Protein AF-X0SZV1-F1 (afdb_monomer_lite)

Foldseek 3Di:
DDDDDPVVVVVVVVVVVVVVVVVVVVVVVVVVVVVVVVVVVVVVVVVVVVVVVVCVVPPPWDADPVPRDTHHPPPDPPDD

Organism: NCBI:txid412755

InterPro domains:
  IPR000727 Target SNARE coiled-coil homology domain [PS50192] (1-61)

Radius of gyration: 29.38 Å; chains: 1; bounding box: 58×28×85 Å

pLDDT: mean 89.33, std 15.04, range [37.56, 98.81]

Structure (mmCIF, N/CA/C/O backbone):
data_AF-X0SZV1-F1
#
_entry.id   AF-X0SZV1-F1
#
loop_
_atom_site.group_PDB
_atom_site.id
_atom_site.type_symbol
_atom_site.label_atom_id
_atom_site.label_alt_id
_atom_site.label_comp_id
_atom_site.label_asym_id
_atom_site.label_entity_id
_atom_site.label_seq_id
_atom_site.pdbx_PDB_ins_code
_atom_site.Cartn_x
_atom_site.Cartn_y
_atom_site.Cartn_z
_atom_site.occupancy
_atom_site.B_iso_or_equiv
_atom_site.auth_seq_id
_atom_site.auth_comp_id
_atom_site.auth_asym_id
_atom_site.auth_atom_id
_atom_site.pdbx_PDB_model_num
ATOM 1 N N . MET A 1 1 ? -16.874 3.403 48.531 1.00 56.59 1 MET A N 1
ATOM 2 C CA . MET A 1 1 ? -16.270 3.507 47.186 1.00 56.59 1 MET A CA 1
ATOM 3 C C . MET A 1 1 ? -17.395 3.558 46.173 1.00 56.59 1 MET A C 1
ATOM 5 O O . MET A 1 1 ? -18.330 2.784 46.330 1.00 56.59 1 MET A O 1
ATOM 9 N N . SER A 1 2 ? -17.324 4.462 45.196 1.00 80.88 2 SER A N 1
ATOM 10 C CA . SER A 1 2 ? -18.251 4.465 44.059 1.00 80.88 2 SER A CA 1
ATOM 11 C C . SER A 1 2 ? -17.750 3.488 42.993 1.00 80.88 2 SER A C 1
ATOM 13 O O . SER A 1 2 ? -16.540 3.376 42.790 1.00 80.88 2 SER A O 1
ATOM 15 N N . LYS A 1 3 ? -18.668 2.765 42.352 1.00 91.88 3 LYS A N 1
ATOM 16 C CA . LYS A 1 3 ? -18.410 1.838 41.247 1.00 91.88 3 LYS A CA 1
ATOM 17 C C . LYS A 1 3 ? -19.391 2.188 40.130 1.00 91.88 3 LYS A C 1
ATOM 19 O O . LYS A 1 3 ? -20.521 2.556 40.430 1.00 91.88 3 LYS A O 1
ATOM 24 N N . LEU A 1 4 ? -18.938 2.081 38.883 1.00 90.56 4 LEU A N 1
ATOM 25 C CA . LEU A 1 4 ? -19.800 2.232 37.710 1.00 90.56 4 LEU A CA 1
ATOM 26 C C . LEU A 1 4 ? -20.939 1.217 37.745 1.00 90.56 4 LEU A C 1
ATOM 28 O O . LEU A 1 4 ? -20.755 0.094 38.235 1.00 90.56 4 LEU A O 1
ATOM 32 N N . GLU A 1 5 ? -22.072 1.604 37.171 1.00 96.06 5 GLU A N 1
ATOM 33 C CA . GLU A 1 5 ? -23.107 0.643 36.831 1.00 96.06 5 GLU A CA 1
ATOM 34 C C . GLU A 1 5 ? -22.599 -0.306 35.732 1.00 96.06 5 GLU A C 1
ATOM 36 O O . GLU A 1 5 ? -21.726 0.019 34.918 1.00 96.06 5 GLU A O 1
ATOM 41 N N . ASP A 1 6 ? -23.129 -1.528 35.714 1.00 95.31 6 ASP A N 1
ATOM 42 C CA . ASP A 1 6 ? -22.645 -2.569 34.805 1.00 95.31 6 ASP A CA 1
ATOM 43 C C . ASP A 1 6 ? -22.871 -2.206 33.324 1.00 95.31 6 ASP A C 1
ATOM 45 O O . ASP A 1 6 ? -22.085 -2.608 32.464 1.00 95.31 6 ASP A O 1
ATOM 49 N N . ASN A 1 7 ? -23.904 -1.414 33.018 1.00 95.69 7 ASN A N 1
ATOM 50 C CA . ASN A 1 7 ? -24.183 -0.889 31.676 1.00 95.69 7 ASN A CA 1
ATOM 51 C C . ASN A 1 7 ? -23.114 0.117 31.209 1.00 95.69 7 ASN A C 1
ATOM 53 O O . ASN A 1 7 ? -22.644 0.020 30.077 1.00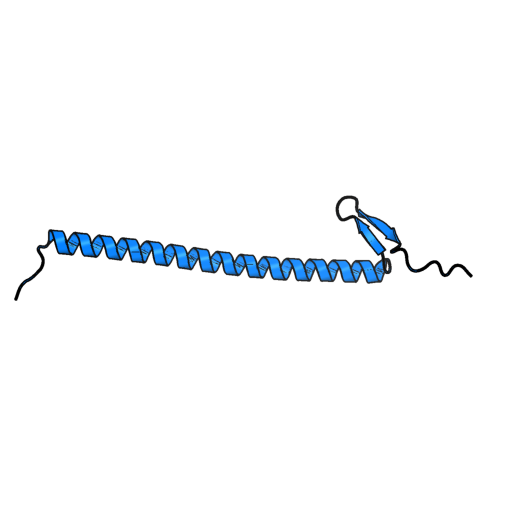 95.69 7 ASN A O 1
ATOM 57 N N . GLU A 1 8 ? -22.699 1.041 32.074 1.00 96.69 8 GLU A N 1
ATOM 58 C CA . GLU A 1 8 ? -21.655 2.027 31.800 1.00 96.69 8 GLU A CA 1
ATOM 59 C C . GLU A 1 8 ? -20.325 1.310 31.570 1.00 96.69 8 GLU A C 1
ATOM 61 O O . GLU A 1 8 ? -19.646 1.527 30.565 1.00 96.69 8 GLU A O 1
ATOM 66 N N . LEU A 1 9 ? -19.987 0.371 32.460 1.00 97.31 9 LEU A N 1
ATOM 67 C CA . LEU A 1 9 ? -18.776 -0.432 32.343 1.00 97.31 9 LEU A CA 1
ATOM 68 C C . LEU A 1 9 ? -18.768 -1.286 31.065 1.00 97.31 9 LEU A C 1
ATOM 70 O O . LEU A 1 9 ? -17.718 -1.443 30.439 1.00 97.31 9 LEU A O 1
ATOM 74 N N . LYS A 1 10 ? -19.922 -1.827 30.662 1.00 97.50 10 LYS A N 1
ATOM 75 C CA . LYS A 1 10 ? -20.071 -2.565 29.403 1.00 97.50 10 LYS A CA 1
ATOM 76 C C . LYS A 1 10 ? -19.828 -1.659 28.194 1.00 97.50 10 LYS A C 1
ATOM 78 O O . LYS A 1 10 ? -19.016 -2.019 27.346 1.00 97.50 10 LYS A O 1
ATOM 83 N N . GLY A 1 11 ? -20.447 -0.478 28.148 1.00 98.19 11 GLY A N 1
ATOM 84 C CA . GLY A 1 11 ? -20.265 0.469 27.042 1.00 98.19 11 GLY A CA 1
ATOM 85 C C . GLY A 1 11 ? -18.812 0.929 26.881 1.00 98.19 11 GLY A C 1
ATOM 86 O O . GLY A 1 11 ? -18.299 0.998 25.761 1.00 98.19 11 GLY A O 1
ATOM 87 N N . LEU A 1 12 ? -18.108 1.166 27.995 1.00 97.81 12 LEU A N 1
ATOM 88 C CA . LEU A 1 12 ? -16.672 1.467 27.974 1.00 97.81 12 LEU A CA 1
ATOM 89 C C . LEU A 1 12 ? -15.838 0.310 27.402 1.00 97.81 12 LEU A C 1
ATOM 91 O O . LEU A 1 12 ? -14.931 0.548 26.602 1.00 97.81 12 LEU A O 1
ATOM 95 N N . ARG A 1 13 ? -16.139 -0.935 27.793 1.00 97.62 13 ARG A N 1
ATOM 96 C CA . ARG A 1 13 ? -15.421 -2.125 27.307 1.00 97.62 13 ARG A CA 1
ATOM 97 C C . ARG A 1 13 ? -15.617 -2.352 25.811 1.00 97.62 13 ARG A C 1
ATOM 99 O O . ARG A 1 13 ? -14.639 -2.518 25.093 1.00 97.62 13 ARG A O 1
ATOM 106 N N 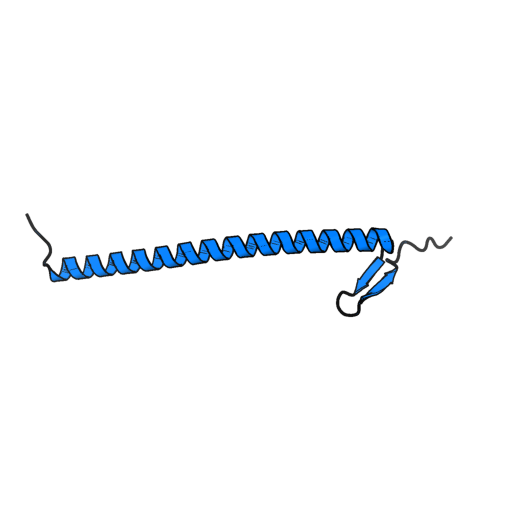. GLU A 1 14 ? -16.853 -2.278 25.333 1.00 98.44 14 GLU A N 1
ATOM 107 C CA . GL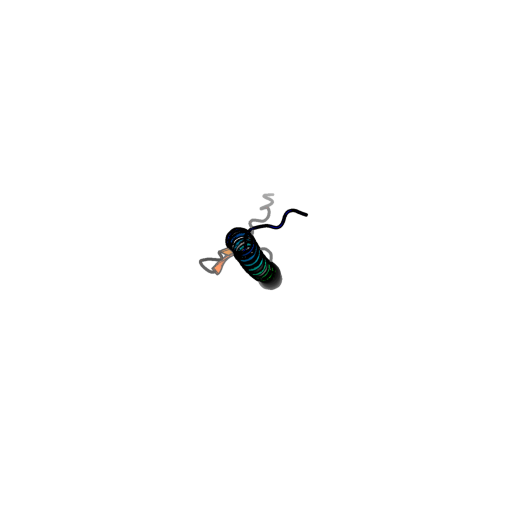U A 1 14 ? -17.152 -2.430 23.904 1.00 98.44 14 GLU A CA 1
ATOM 108 C C . GLU A 1 14 ? -16.460 -1.339 23.071 1.00 98.44 14 GLU A C 1
ATOM 110 O O . GLU A 1 14 ? -15.912 -1.610 22.001 1.00 98.44 14 GLU A O 1
ATOM 115 N N . SER A 1 15 ? -16.405 -0.110 23.594 1.00 98.50 15 SER A N 1
ATOM 116 C CA . SER A 1 15 ? -15.730 1.005 22.924 1.00 98.50 15 SER A CA 1
ATOM 117 C C . SER A 1 15 ? -14.220 0.784 22.806 1.00 98.50 15 SER A C 1
ATOM 119 O O . SER A 1 15 ? -13.656 0.997 21.732 1.00 98.50 15 SER A O 1
ATOM 121 N N . ILE A 1 16 ? -13.547 0.336 23.876 1.00 98.31 16 ILE A N 1
ATOM 122 C CA . ILE A 1 16 ? -12.096 0.096 23.820 1.00 98.31 16 ILE A CA 1
ATOM 123 C C . ILE A 1 16 ? -11.751 -1.122 22.953 1.00 98.31 16 ILE A C 1
ATOM 125 O O . ILE A 1 16 ? -10.755 -1.096 22.233 1.00 98.31 16 ILE A O 1
ATOM 129 N N . GLU A 1 17 ? -12.594 -2.157 22.942 1.00 98.69 17 GLU A N 1
ATOM 130 C CA . GLU A 1 17 ? -12.447 -3.305 22.040 1.00 98.69 17 GLU A CA 1
ATOM 131 C C . GLU A 1 17 ? -12.567 -2.886 20.570 1.00 98.69 17 GLU A C 1
ATOM 133 O O . GLU A 1 17 ? -11.738 -3.280 19.743 1.00 98.69 17 GLU A O 1
ATOM 138 N N . ALA A 1 18 ? -13.541 -2.031 20.244 1.00 98.62 18 ALA A N 1
ATOM 139 C CA . ALA A 1 18 ? -13.695 -1.483 18.901 1.00 98.62 18 ALA A CA 1
ATOM 140 C C . ALA A 1 18 ? -12.476 -0.644 18.482 1.00 98.62 18 ALA A C 1
ATOM 142 O O . ALA A 1 18 ? -11.957 -0.827 17.377 1.00 98.62 18 ALA A O 1
ATOM 143 N N . ILE A 1 19 ? -11.977 0.227 19.368 1.00 98.69 19 ILE A N 1
ATOM 144 C CA . ILE A 1 19 ? -10.769 1.032 19.124 1.00 98.69 19 ILE A CA 1
ATOM 145 C C . ILE A 1 19 ? -9.561 0.128 18.857 1.00 98.69 19 ILE A C 1
ATOM 147 O O . ILE A 1 19 ? -8.869 0.316 17.856 1.00 98.69 19 ILE A O 1
ATOM 151 N N . ASN A 1 20 ? -9.336 -0.883 19.696 1.00 98.56 20 ASN A N 1
ATOM 152 C CA . ASN A 1 20 ? -8.214 -1.809 19.540 1.00 98.56 20 ASN A CA 1
ATOM 153 C C . ASN A 1 20 ? -8.311 -2.599 18.227 1.00 98.56 20 ASN A C 1
ATOM 155 O O . ASN A 1 20 ? -7.317 -2.754 17.520 1.00 98.56 20 ASN A O 1
ATOM 159 N N . SER A 1 21 ? -9.514 -3.047 17.854 1.00 98.62 21 SER A N 1
ATOM 160 C CA . SER A 1 21 ? -9.742 -3.728 16.575 1.00 98.62 21 SER A CA 1
ATOM 161 C C . SER A 1 21 ? -9.394 -2.834 15.382 1.00 98.62 21 SER A C 1
ATOM 163 O O . SER A 1 21 ? -8.742 -3.283 14.437 1.00 98.62 21 SER A O 1
ATOM 165 N N . LEU A 1 22 ? -9.792 -1.560 15.423 1.00 98.75 22 LEU A N 1
ATOM 166 C CA . LEU A 1 22 ? -9.464 -0.593 14.377 1.00 98.75 22 LEU A CA 1
ATOM 167 C C . LEU A 1 22 ? -7.957 -0.321 14.310 1.00 98.75 22 LEU A C 1
ATOM 169 O O . LEU A 1 22 ? -7.400 -0.330 13.215 1.00 98.75 22 LEU A O 1
ATOM 173 N N . GLN A 1 23 ? -7.285 -0.157 15.452 1.00 98.69 23 GLN A N 1
ATOM 174 C CA . GLN A 1 23 ? -5.830 0.018 15.498 1.00 98.69 23 GLN A CA 1
ATOM 175 C C . GLN A 1 23 ? -5.084 -1.182 14.903 1.00 98.69 23 GLN A C 1
ATOM 177 O O . GLN A 1 23 ? -4.174 -0.993 14.100 1.00 98.69 23 GLN A O 1
ATOM 182 N N . MET A 1 24 ? -5.501 -2.414 15.215 1.00 98.69 24 MET A N 1
ATOM 183 C CA . MET A 1 24 ? -4.904 -3.615 14.619 1.00 98.69 24 MET A CA 1
ATOM 184 C C . MET A 1 24 ? -5.081 -3.656 13.098 1.00 98.69 24 MET A C 1
ATOM 186 O O . MET A 1 24 ? -4.144 -3.994 12.377 1.00 98.69 24 MET A O 1
ATOM 190 N N . LYS A 1 25 ? -6.266 -3.286 12.594 1.00 98.69 25 LYS A N 1
ATOM 191 C CA . LYS A 1 25 ? -6.517 -3.205 11.146 1.00 98.69 25 LYS A CA 1
ATOM 192 C C . LYS A 1 25 ? -5.626 -2.159 10.479 1.00 98.69 25 LYS A C 1
ATOM 194 O O . LYS A 1 25 ? -5.067 -2.439 9.424 1.00 98.69 25 LYS A O 1
ATOM 199 N N . ILE A 1 26 ? -5.467 -0.989 11.102 1.00 98.75 26 ILE A N 1
ATOM 200 C CA . ILE A 1 26 ? -4.569 0.066 10.617 1.00 98.75 26 ILE A CA 1
ATOM 201 C C . ILE A 1 26 ? -3.127 -0.448 10.562 1.00 98.75 26 ILE A C 1
ATOM 203 O O . ILE A 1 26 ? -2.513 -0.363 9.505 1.00 98.75 26 ILE A O 1
ATOM 207 N N . GLY A 1 27 ? -2.620 -1.073 11.629 1.00 98.75 27 GLY A N 1
ATOM 208 C CA . GLY A 1 27 ? -1.258 -1.622 11.640 1.00 98.75 27 GLY A CA 1
ATOM 209 C C . GLY A 1 27 ? -1.021 -2.693 10.564 1.00 98.75 27 GLY A C 1
ATOM 210 O O . GLY A 1 27 ? 0.046 -2.743 9.949 1.00 98.75 27 GLY A O 1
ATOM 211 N N . GLY A 1 28 ? -2.035 -3.516 10.273 1.00 98.69 28 GLY A N 1
ATOM 212 C CA . GLY A 1 28 ? -1.990 -4.465 9.157 1.00 98.69 28 GLY A CA 1
ATOM 213 C C . GLY A 1 28 ? -1.897 -3.773 7.793 1.00 98.69 28 GLY A C 1
ATOM 214 O O . GLY A 1 28 ? -1.050 -4.134 6.979 1.00 98.69 28 GLY A O 1
ATOM 215 N N . LEU A 1 29 ? -2.718 -2.744 7.558 1.00 98.81 29 LEU A N 1
ATOM 216 C CA . LEU A 1 29 ? -2.680 -1.953 6.321 1.00 98.81 29 LEU A CA 1
ATOM 217 C C . LEU A 1 29 ? -1.357 -1.196 6.153 1.00 98.81 29 LEU A C 1
ATOM 219 O O . LEU A 1 29 ? -0.836 -1.103 5.045 1.00 98.81 29 LEU A O 1
ATOM 223 N N . GLU A 1 30 ? -0.797 -0.664 7.237 1.00 98.81 30 GLU A N 1
ATOM 224 C CA . GLU A 1 30 ? 0.503 0.011 7.221 1.00 98.81 30 GLU A CA 1
ATOM 225 C C . GLU A 1 30 ? 1.637 -0.951 6.859 1.00 98.81 30 GLU A C 1
ATOM 227 O O . GLU A 1 30 ? 2.509 -0.598 6.063 1.00 98.81 30 GLU A O 1
ATOM 232 N N . SER A 1 31 ? 1.584 -2.183 7.373 1.00 98.75 31 SER A N 1
ATOM 233 C CA . SER A 1 31 ? 2.545 -3.236 7.027 1.00 98.75 31 SER A CA 1
ATOM 234 C C . SER A 1 31 ? 2.446 -3.610 5.544 1.00 98.75 31 SER A C 1
ATOM 236 O O . SER A 1 31 ? 3.453 -3.589 4.839 1.00 98.75 31 SER A O 1
ATOM 238 N N . GLN A 1 32 ? 1.227 -3.828 5.036 1.00 98.75 32 GLN A N 1
ATOM 239 C CA . GLN A 1 32 ? 0.982 -4.095 3.610 1.00 98.75 32 GLN A CA 1
ATOM 240 C C . GLN A 1 32 ? 1.465 -2.949 2.714 1.00 98.75 32 GLN A C 1
ATOM 242 O O . GLN A 1 32 ? 2.096 -3.172 1.683 1.00 98.75 32 GLN A O 1
ATOM 247 N N . LYS A 1 33 ? 1.213 -1.697 3.114 1.00 98.75 33 LYS A N 1
ATOM 248 C CA . LYS A 1 33 ? 1.714 -0.521 2.395 1.00 98.75 33 LYS A CA 1
ATOM 249 C C . LYS A 1 33 ? 3.242 -0.519 2.335 1.00 98.75 33 LYS A C 1
ATOM 251 O O . LYS A 1 33 ? 3.801 -0.213 1.285 1.00 98.75 33 LYS A O 1
ATOM 256 N N . HIS A 1 34 ? 3.916 -0.813 3.445 1.00 98.69 34 HIS A N 1
ATOM 257 C CA . HIS A 1 34 ? 5.376 -0.856 3.486 1.00 98.69 34 HIS A CA 1
ATOM 258 C C . HIS A 1 34 ? 5.941 -1.923 2.538 1.00 98.69 34 HIS A C 1
ATOM 260 O O . HIS A 1 34 ? 6.874 -1.634 1.790 1.00 98.69 34 HIS A O 1
ATOM 266 N N . GLU A 1 35 ? 5.354 -3.121 2.518 1.00 98.75 35 GLU A N 1
ATOM 267 C CA . GLU A 1 35 ? 5.731 -4.189 1.582 1.00 98.75 35 GLU A CA 1
ATOM 268 C C . GLU A 1 35 ? 5.610 -3.726 0.123 1.00 98.75 35 GLU A C 1
ATOM 270 O O . GLU A 1 35 ? 6.576 -3.820 -0.632 1.00 98.75 35 GLU A O 1
ATOM 275 N N . MET A 1 36 ? 4.489 -3.101 -0.249 1.00 98.75 36 MET A N 1
ATOM 276 C CA . MET A 1 36 ? 4.300 -2.565 -1.604 1.00 98.75 36 MET A CA 1
ATOM 277 C C . MET A 1 36 ? 5.308 -1.462 -1.958 1.00 98.75 36 MET A C 1
ATOM 279 O O . MET A 1 36 ? 5.798 -1.406 -3.084 1.00 98.75 36 MET A O 1
ATOM 283 N N . LEU A 1 37 ? 5.649 -0.576 -1.016 1.00 98.75 37 LEU A N 1
ATOM 284 C CA . LEU A 1 37 ? 6.677 0.450 -1.241 1.00 98.75 37 LEU A CA 1
ATOM 285 C C . LEU A 1 37 ? 8.061 -0.169 -1.482 1.00 98.75 37 LEU A C 1
ATOM 287 O O . LEU A 1 37 ? 8.830 0.328 -2.313 1.00 98.75 37 LEU A O 1
ATOM 291 N N . HIS A 1 38 ? 8.373 -1.260 -0.786 1.00 98.62 38 HIS A N 1
ATOM 292 C CA . HIS A 1 38 ? 9.602 -2.013 -1.001 1.00 98.62 38 HIS A CA 1
ATOM 293 C C . HIS A 1 38 ? 9.607 -2.699 -2.379 1.00 98.62 38 HIS A C 1
ATOM 295 O O . HIS A 1 38 ? 10.588 -2.588 -3.114 1.00 98.62 38 HIS A O 1
ATOM 301 N N . GLU A 1 39 ? 8.498 -3.319 -2.788 1.00 98.56 39 GLU A N 1
ATOM 302 C CA . GLU A 1 39 ? 8.347 -3.924 -4.122 1.00 98.56 39 GLU A CA 1
ATOM 303 C C . GLU A 1 39 ? 8.467 -2.901 -5.261 1.00 98.56 39 GLU A C 1
ATOM 305 O O . GLU A 1 39 ? 9.129 -3.160 -6.270 1.00 98.56 39 GLU A O 1
ATOM 310 N N . ILE A 1 40 ? 7.883 -1.709 -5.093 1.00 98.62 40 ILE A N 1
ATOM 311 C CA . ILE A 1 40 ? 8.052 -0.591 -6.032 1.00 98.62 40 ILE A CA 1
ATOM 312 C C . ILE A 1 40 ? 9.533 -0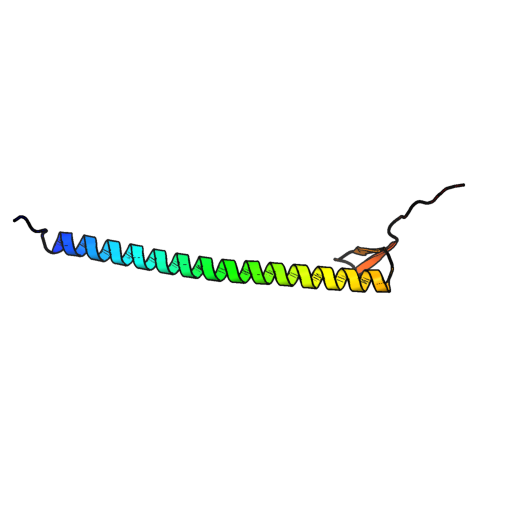.229 -6.162 1.00 98.62 40 ILE A C 1
ATOM 314 O O . ILE A 1 40 ? 10.031 -0.065 -7.275 1.00 98.62 40 ILE A O 1
ATOM 318 N N . SER A 1 41 ? 10.249 -0.137 -5.040 1.00 98.50 41 SER A N 1
ATOM 319 C CA . SER A 1 41 ? 11.677 0.197 -5.043 1.00 98.50 41 SER A CA 1
ATOM 320 C C . SER A 1 41 ? 12.495 -0.853 -5.804 1.00 98.50 41 SER A C 1
ATOM 322 O O . SER A 1 41 ? 13.258 -0.496 -6.703 1.00 98.50 41 SER A O 1
ATOM 324 N N . ALA A 1 42 ? 12.255 -2.142 -5.547 1.00 98.44 42 ALA A N 1
ATOM 325 C CA . ALA A 1 42 ? 12.899 -3.240 -6.273 1.00 98.44 42 ALA A CA 1
ATOM 326 C C . ALA A 1 42 ? 12.567 -3.236 -7.781 1.00 98.44 42 ALA A C 1
ATOM 328 O O . ALA A 1 42 ? 13.421 -3.522 -8.627 1.00 98.44 42 ALA A O 1
ATOM 329 N N . SER A 1 43 ? 11.335 -2.869 -8.140 1.00 98.31 43 SER A N 1
ATOM 330 C CA . SER A 1 43 ? 10.906 -2.747 -9.539 1.00 98.31 43 SER A CA 1
ATOM 331 C C . SER A 1 43 ? 11.625 -1.600 -10.256 1.00 98.31 43 SER A C 1
ATOM 333 O O . SER A 1 43 ? 12.060 -1.756 -11.397 1.00 98.31 43 SER A O 1
ATOM 335 N N . VAL A 1 44 ? 11.815 -0.462 -9.579 1.00 97.38 44 VAL A N 1
ATOM 336 C CA . VAL A 1 44 ? 12.587 0.678 -10.102 1.00 97.38 44 VAL A CA 1
ATOM 337 C C . VAL A 1 44 ? 14.055 0.305 -10.307 1.00 97.38 44 VAL A C 1
ATOM 339 O O . VAL A 1 44 ? 14.641 0.675 -11.324 1.00 97.38 44 VAL A O 1
ATOM 342 N N . GLU A 1 45 ? 14.661 -0.432 -9.377 1.00 98.06 45 GLU A N 1
ATOM 343 C CA . GLU A 1 45 ? 16.036 -0.924 -9.529 1.00 98.06 45 GLU A CA 1
ATOM 344 C C . GLU A 1 45 ? 16.172 -1.865 -10.729 1.00 98.06 45 GLU A C 1
ATOM 346 O O . GLU A 1 45 ? 17.074 -1.696 -11.551 1.00 98.06 45 GLU A O 1
ATOM 351 N N . SER A 1 46 ? 15.227 -2.795 -10.885 1.00 97.44 46 SER A N 1
ATOM 352 C CA . SER A 1 46 ? 15.188 -3.716 -12.026 1.00 97.44 46 SER A CA 1
ATOM 353 C C . SER A 1 46 ? 15.053 -2.966 -13.356 1.00 97.44 46 SER A C 1
ATOM 355 O O . SER A 1 46 ? 15.763 -3.267 -14.316 1.00 97.44 46 SER A O 1
ATOM 357 N N . PHE A 1 47 ? 14.197 -1.942 -13.407 1.00 95.25 47 PHE A N 1
ATOM 358 C CA . PHE A 1 47 ? 14.039 -1.084 -14.582 1.00 95.25 47 PHE A CA 1
ATOM 359 C C . PHE A 1 47 ? 15.330 -0.333 -14.935 1.00 95.25 47 PHE A C 1
ATOM 361 O O . PHE A 1 47 ? 15.734 -0.323 -16.096 1.00 95.25 47 PHE A O 1
ATOM 368 N N . LYS A 1 48 ? 16.022 0.242 -13.943 1.00 94.25 48 LYS A N 1
ATOM 369 C CA . LYS A 1 48 ? 17.315 0.913 -14.161 1.00 94.25 48 LYS A CA 1
ATOM 370 C C . LYS A 1 48 ? 18.381 -0.053 -14.671 1.00 94.25 48 LYS A C 1
ATOM 372 O O . LYS A 1 48 ? 19.128 0.301 -15.578 1.00 94.25 48 LYS A O 1
ATOM 377 N N . SER A 1 49 ? 18.432 -1.271 -14.126 1.00 96.00 49 SER A N 1
ATOM 378 C CA . SER A 1 49 ? 19.348 -2.308 -14.616 1.00 96.00 49 SER A CA 1
ATOM 379 C C . SER A 1 49 ? 19.088 -2.615 -16.089 1.00 96.00 49 SER A C 1
ATOM 381 O O . SER A 1 49 ? 20.027 -2.662 -16.880 1.00 96.00 49 SER A O 1
ATOM 383 N N . LEU A 1 50 ? 17.815 -2.756 -16.473 1.00 93.94 50 LEU A N 1
ATOM 384 C CA . LEU A 1 50 ? 17.434 -2.977 -17.864 1.00 93.94 50 LEU A CA 1
ATOM 385 C C . LEU A 1 50 ? 17.847 -1.802 -18.761 1.00 93.94 50 LEU A C 1
ATOM 387 O O . LEU A 1 50 ? 18.412 -2.031 -19.827 1.00 93.94 50 LEU A O 1
ATOM 391 N N . GLN A 1 51 ? 17.620 -0.557 -18.330 1.00 89.62 51 GLN A N 1
ATOM 392 C CA . GLN A 1 51 ? 18.079 0.628 -19.064 1.00 89.62 51 GLN A CA 1
ATOM 393 C C . GLN A 1 51 ? 19.596 0.610 -19.273 1.00 89.62 51 GLN A C 1
ATOM 395 O O . GLN A 1 51 ? 20.054 0.768 -20.400 1.00 89.62 51 GLN A O 1
ATOM 400 N N . SER A 1 52 ? 20.376 0.332 -18.224 1.00 90.88 52 SER A N 1
ATOM 401 C CA . SER A 1 52 ? 21.837 0.238 -18.327 1.00 90.88 52 SER A CA 1
ATOM 402 C C . SER A 1 52 ? 22.293 -0.857 -19.295 1.00 90.88 52 SER A C 1
ATOM 404 O O . SER A 1 52 ? 23.276 -0.680 -20.011 1.00 90.88 52 SER A O 1
ATOM 406 N N . ASP A 1 53 ? 21.605 -1.997 -19.338 1.00 92.94 53 ASP A N 1
ATOM 407 C CA . ASP A 1 53 ? 21.938 -3.071 -20.278 1.00 92.94 53 ASP A CA 1
ATOM 408 C C . ASP A 1 53 ? 21.583 -2.711 -21.728 1.00 92.94 53 ASP A C 1
ATOM 410 O O . ASP A 1 53 ? 22.319 -3.073 -22.651 1.00 92.94 53 ASP A O 1
ATOM 414 N N . LEU A 1 54 ? 20.509 -1.947 -21.940 1.00 91.19 54 LEU A N 1
ATOM 415 C CA . LEU A 1 54 ? 20.161 -1.400 -23.251 1.00 91.19 54 LEU A CA 1
ATOM 416 C C . LEU A 1 54 ? 21.158 -0.323 -23.701 1.00 91.19 54 LEU A C 1
ATOM 418 O O . LEU A 1 54 ? 21.616 -0.386 -24.840 1.00 91.19 54 LEU A O 1
ATOM 422 N N . GLU A 1 55 ? 21.575 0.588 -22.820 1.00 88.81 55 GLU A N 1
ATOM 423 C CA . GLU A 1 55 ? 22.613 1.589 -23.112 1.00 88.81 55 GLU A CA 1
ATOM 424 C C . GLU A 1 55 ? 23.953 0.937 -23.481 1.00 88.81 55 GLU A C 1
ATOM 426 O O . GLU A 1 55 ? 24.607 1.345 -24.438 1.00 88.81 55 GLU A O 1
ATOM 431 N N . LYS A 1 56 ? 24.363 -0.134 -22.785 1.00 90.31 56 LYS A N 1
ATOM 432 C CA . LYS A 1 56 ? 25.572 -0.895 -23.160 1.00 90.31 56 LYS A CA 1
ATOM 433 C C . LYS A 1 56 ? 25.470 -1.495 -24.563 1.00 90.31 56 LYS A C 1
ATOM 435 O O . LYS A 1 56 ? 26.489 -1.646 -25.233 1.00 90.31 56 LYS A O 1
ATOM 440 N N . LYS A 1 57 ? 24.266 -1.894 -24.981 1.00 91.69 57 LYS A N 1
ATOM 441 C CA . LYS A 1 57 ? 24.031 -2.573 -26.260 1.00 91.69 57 LYS A CA 1
ATOM 442 C C . LYS A 1 57 ? 23.876 -1.601 -27.428 1.00 91.69 57 LYS A C 1
ATOM 44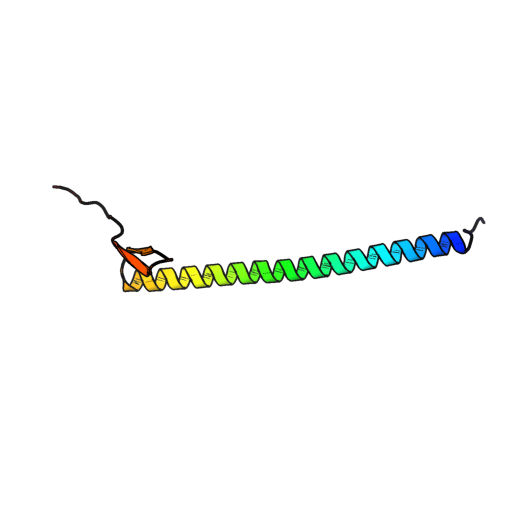4 O O . LYS A 1 57 ? 24.364 -1.898 -28.515 1.00 91.69 57 LYS A O 1
ATOM 449 N N . TYR A 1 58 ? 23.179 -0.491 -27.218 1.00 89.75 58 TYR A N 1
ATOM 450 C CA . TYR A 1 58 ? 22.799 0.452 -28.272 1.00 89.75 58 TYR A CA 1
ATOM 451 C C . TYR A 1 58 ? 23.558 1.784 -28.204 1.00 89.75 58 TYR A C 1
ATOM 453 O O . TYR A 1 58 ? 23.425 2.598 -29.111 1.00 89.75 58 TYR A O 1
ATOM 461 N N . GLY A 1 59 ? 24.389 1.993 -27.181 1.00 86.19 59 GLY A N 1
ATOM 462 C CA . GLY A 1 59 ? 25.027 3.277 -26.908 1.00 86.19 59 GLY A CA 1
ATOM 463 C C . GLY A 1 59 ? 24.088 4.230 -26.169 1.00 86.19 59 GLY A C 1
ATOM 464 O O . GLY A 1 59 ? 23.021 3.841 -25.695 1.00 86.19 59 GLY A O 1
ATOM 465 N N . LYS A 1 60 ? 24.491 5.498 -26.060 1.00 83.12 60 LYS A N 1
ATOM 466 C CA . LYS A 1 60 ? 23.621 6.553 -25.532 1.00 83.12 60 LYS A CA 1
ATOM 467 C C . LYS A 1 60 ? 22.507 6.839 -26.534 1.00 83.12 60 LYS A C 1
ATOM 469 O O . LYS A 1 60 ? 22.737 7.473 -27.561 1.00 83.12 60 LYS A O 1
ATOM 474 N N . VAL A 1 61 ? 21.323 6.314 -26.248 1.00 82.50 61 VAL A N 1
ATOM 475 C CA . VAL A 1 61 ? 20.148 6.433 -27.107 1.00 82.50 61 VAL A CA 1
ATOM 476 C C . VAL A 1 61 ? 18.904 6.683 -26.268 1.00 82.50 61 VAL A C 1
ATOM 478 O O . VAL A 1 61 ? 18.767 6.165 -25.161 1.00 82.50 61 VAL A O 1
ATOM 481 N N . ASN A 1 62 ? 17.974 7.455 -26.817 1.00 83.56 62 ASN A N 1
ATOM 482 C CA . ASN A 1 62 ? 16.666 7.679 -26.225 1.00 83.56 62 ASN A CA 1
ATOM 483 C C . ASN A 1 62 ? 15.695 6.607 -26.733 1.00 83.56 62 ASN A C 1
ATOM 485 O O . ASN A 1 62 ? 15.470 6.499 -27.937 1.00 83.56 62 ASN A O 1
ATOM 489 N N . ILE A 1 63 ? 15.119 5.817 -25.825 1.00 85.50 63 ILE A N 1
ATOM 490 C CA . ILE A 1 63 ? 14.161 4.758 -26.168 1.00 85.50 63 ILE A CA 1
ATOM 491 C C . ILE A 1 63 ? 12.757 5.227 -25.795 1.00 85.50 63 ILE A C 1
ATOM 493 O O . ILE A 1 63 ? 12.474 5.494 -24.626 1.00 85.50 63 ILE A O 1
ATOM 497 N N . ASP A 1 64 ? 11.862 5.295 -26.777 1.00 87.56 64 ASP A N 1
ATOM 498 C CA . ASP A 1 64 ? 10.442 5.516 -26.519 1.00 87.56 64 ASP A CA 1
ATOM 499 C C . ASP A 1 64 ? 9.844 4.262 -25.861 1.00 87.56 64 ASP A C 1
ATOM 501 O O . ASP A 1 64 ? 9.796 3.189 -26.459 1.00 87.56 64 ASP A O 1
ATOM 505 N N . ILE A 1 65 ? 9.381 4.375 -24.615 1.00 86.62 65 ILE A N 1
ATOM 506 C CA . ILE A 1 65 ? 8.843 3.232 -23.855 1.00 86.62 65 ILE A CA 1
ATOM 507 C C . ILE A 1 65 ? 7.485 2.727 -24.373 1.00 86.62 65 ILE A C 1
ATOM 509 O O . ILE A 1 65 ? 7.039 1.655 -23.971 1.00 86.62 65 ILE A O 1
ATOM 513 N N . THR A 1 66 ? 6.817 3.497 -25.232 1.00 86.88 66 THR A N 1
ATOM 514 C CA . THR A 1 66 ? 5.503 3.174 -25.801 1.00 86.88 66 THR A CA 1
ATOM 515 C C . THR A 1 66 ? 5.650 2.461 -27.139 1.00 86.88 66 THR A C 1
ATOM 517 O O . THR A 1 66 ? 4.948 1.483 -27.391 1.00 86.88 66 THR A O 1
ATOM 520 N N . THR A 1 67 ? 6.550 2.943 -28.002 1.00 91.75 67 THR A N 1
ATOM 521 C CA . THR A 1 67 ? 6.744 2.403 -29.361 1.00 91.75 67 THR A CA 1
ATOM 522 C C . THR A 1 67 ? 7.966 1.495 -29.486 1.00 91.75 67 THR A C 1
ATOM 524 O O . THR A 1 67 ? 8.030 0.680 -30.404 1.00 91.75 67 THR A O 1
ATOM 527 N N . GLY A 1 68 ? 8.928 1.606 -28.569 1.00 88.06 68 GLY A N 1
ATOM 528 C CA . GLY A 1 68 ? 10.223 0.931 -28.639 1.00 88.06 68 GL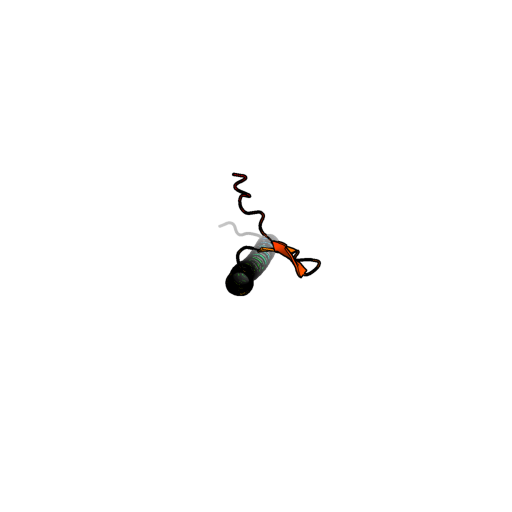Y A CA 1
ATOM 529 C C . GLY A 1 68 ? 11.197 1.561 -29.639 1.00 88.06 68 GLY A C 1
ATOM 530 O O . GLY A 1 68 ? 12.265 0.995 -29.873 1.00 88.06 68 GLY A O 1
ATOM 531 N N . GLU A 1 69 ? 10.850 2.699 -30.248 1.00 89.25 69 GLU A N 1
ATOM 532 C CA . GLU A 1 69 ? 11.730 3.392 -31.189 1.00 89.25 69 GLU A CA 1
ATOM 533 C C . GLU A 1 69 ? 12.972 3.934 -30.475 1.00 89.25 69 GLU A C 1
ATOM 535 O O . GLU A 1 69 ? 12.881 4.584 -29.432 1.00 89.25 69 GLU A O 1
ATOM 540 N N . ILE A 1 70 ? 14.138 3.673 -31.066 1.00 87.31 70 ILE A N 1
ATOM 541 C CA . ILE A 1 70 ? 15.432 4.148 -30.585 1.00 87.31 70 ILE A CA 1
ATOM 542 C C . ILE A 1 70 ? 15.807 5.385 -31.396 1.00 87.31 70 ILE A C 1
ATOM 544 O O . ILE A 1 70 ? 15.925 5.312 -32.620 1.00 87.31 70 ILE A O 1
ATOM 548 N N . LYS A 1 71 ? 15.999 6.511 -30.714 1.00 83.44 71 LYS A N 1
ATOM 549 C CA . LYS A 1 71 ? 16.530 7.749 -31.287 1.00 83.44 71 LYS A CA 1
ATOM 550 C C . LYS A 1 71 ? 17.942 7.955 -30.772 1.00 83.44 71 LYS A C 1
ATOM 552 O O . LYS A 1 71 ? 18.214 7.708 -29.598 1.00 83.44 71 LYS A O 1
ATOM 557 N N . GLU A 1 72 ? 18.837 8.394 -31.643 1.00 77.31 72 GLU A N 1
ATOM 558 C CA . GLU A 1 72 ? 20.166 8.813 -31.210 1.00 77.31 72 GLU A CA 1
ATOM 559 C C . GLU A 1 72 ? 20.002 9.968 -30.215 1.00 77.31 72 GLU A C 1
ATOM 561 O O . GLU A 1 72 ? 19.153 10.845 -30.392 1.00 77.31 72 GLU A O 1
ATOM 566 N N . GLU A 1 73 ? 20.726 9.911 -29.099 1.00 67.88 73 GLU A N 1
ATOM 567 C CA . GLU A 1 73 ? 20.775 11.052 -28.193 1.00 67.88 73 GLU A CA 1
ATOM 568 C C . GLU A 1 73 ? 21.601 12.114 -28.928 1.00 67.88 73 GLU A C 1
ATOM 570 O O . GLU A 1 73 ? 22.794 11.895 -29.126 1.00 67.88 73 GLU A O 1
ATOM 575 N N . ASP A 1 74 ? 20.962 13.185 -29.423 1.00 56.34 74 ASP A N 1
ATOM 576 C CA . ASP A 1 74 ? 21.610 14.256 -30.193 1.00 56.34 74 ASP A CA 1
ATOM 577 C C . ASP A 1 74 ? 22.797 14.834 -29.400 1.00 56.34 74 ASP A C 1
ATOM 579 O O . ASP A 1 74 ? 22.667 15.746 -28.581 1.00 56.34 74 ASP A O 1
ATOM 583 N N . GLY A 1 75 ? 23.977 14.259 -29.609 1.00 51.03 75 GLY A N 1
ATOM 584 C CA . GLY A 1 75 ? 25.231 14.714 -29.051 1.00 51.03 75 GLY A CA 1
ATOM 585 C C . GLY A 1 75 ? 25.895 15.633 -30.054 1.00 51.03 75 GLY A C 1
ATOM 586 O O . GLY A 1 75 ? 26.425 15.145 -31.043 1.00 51.03 75 GLY A O 1
ATOM 587 N N . ASP A 1 76 ? 25.859 16.939 -29.774 1.00 46.97 76 ASP A N 1
ATOM 588 C CA . ASP A 1 76 ? 26.851 17.928 -30.212 1.00 46.97 76 ASP A CA 1
ATOM 589 C C . ASP A 1 76 ? 27.375 17.677 -31.638 1.00 46.97 76 ASP A C 1
ATOM 591 O O . ASP A 1 76 ? 28.482 17.167 -31.835 1.00 46.97 76 ASP A O 1
ATOM 595 N N . SER A 1 77 ? 26.582 18.052 -32.649 1.00 43.41 77 SER A N 1
ATOM 596 C CA . SER A 1 77 ? 27.181 18.419 -33.931 1.00 43.41 77 SER A CA 1
ATOM 597 C C . SER A 1 77 ? 28.096 19.608 -33.650 1.00 43.41 77 SER A C 1
ATOM 599 O O . SER A 1 77 ? 27.660 20.756 -33.671 1.00 43.41 77 SER A O 1
ATOM 601 N N . LYS A 1 78 ? 29.365 19.328 -33.339 1.00 51.44 78 LYS A N 1
ATOM 602 C CA . LYS A 1 78 ? 30.449 20.270 -33.584 1.00 51.44 78 LYS A CA 1
ATOM 603 C C . LYS A 1 78 ? 30.438 20.530 -35.084 1.00 51.44 78 LYS A C 1
ATOM 605 O O . LYS A 1 78 ? 31.004 19.757 -35.850 1.00 51.44 78 LYS A O 1
ATOM 610 N N . GLU A 1 79 ? 29.703 21.555 -35.490 1.00 43.88 79 GLU A N 1
ATOM 611 C CA . GLU A 1 79 ? 29.925 22.204 -36.772 1.00 43.88 79 GLU A CA 1
ATOM 612 C C . GLU A 1 79 ? 31.301 22.881 -36.682 1.00 43.88 79 GLU A C 1
ATOM 614 O O . GLU A 1 79 ? 31.522 23.744 -35.828 1.00 43.88 79 GLU A O 1
ATOM 619 N N . ASP A 1 80 ? 32.235 22.386 -37.498 1.00 37.56 80 ASP A N 1
ATOM 620 C CA . ASP A 1 80 ? 33.492 23.056 -37.853 1.00 37.56 80 ASP A CA 1
ATOM 621 C C . ASP A 1 80 ? 33.236 24.398 -38.566 1.00 37.56 80 ASP A C 1
ATOM 623 O O . ASP A 1 80 ? 32.272 24.481 -39.367 1.00 37.56 80 ASP A O 1
#

Secondary structure (DSSP, 8-state):
-----HHHHHHHHHHHHHHHHHHHHHHHHHHHHHHHHHHHHHHHHHHHHHHHHHHHHH-SEEE-TTT--EEE--------

Sequence (80 aa):
MSKLEDNELKGLRESIEAINSLQMKIGGLESQKHEMLHEISASVESFKSLQSDLEKKYGKVNIDITTGEIKEEDGDSKED